Protein AF-A0AAJ1GDK5-F1 (afdb_monomer_lite)

Foldseek 3Di:
DVVVVVVLVVQLVVQLVVVLVVVVVVVVVVDPDLDPPDDPVVVSVLLSLLSSLLSLLLSLQLLLQCLVVVHNVRSVVVSVVVVCCCVDPNVCVVCPLLPLPCSVVDRPVCPPPPSSVNNSVCSNVNSVVSVVCVVVSVVVVD

Radius of gyration: 16.89 Å; chains: 1; bounding box: 40×35×49 Å

Sequence (142 aa):
LKVISQRVGVQILYLLILSCVGYVLFFWQKPGSVNEGISGIQIFLLYFIAMFGTIWLWSICSVILCTLLRNMWAGIGCLFGIVIGLISKAGSSFFGNLGLFSFSFCEPTQLMSESWIYGTLVSFIAGLFLFAVLPMTLKKRG

pLDDT: mean 72.91, std 12.45, range [44.44, 89.44]

Organism: Mediterraneibacter gnavus (NCBI:txid33038)

Secondary structure (DSSP, 8-state):
-HHHHHHHHHHHHHHHHHHHHHHHHHHHT--TTS-SSS-HHHHHHHHHHHHHHHHHHHHHHHHHHHHHTT-HHHHHHHHHHHHHHHHSHHHHHHHTT--SSGGGG--GGGTT-HHHHHHHHHHHHHHHHHHHHHHHHHHTT-

Structure (mmCIF, N/CA/C/O backbone):
data_AF-A0AAJ1GDK5-F1
#
_entry.id   AF-A0AAJ1GDK5-F1
#
loop_
_atom_site.group_PDB
_atom_site.id
_atom_site.type_symbol
_atom_site.label_atom_id
_atom_site.label_alt_id
_atom_site.label_comp_id
_atom_site.label_asym_id
_atom_site.label_entity_id
_atom_site.label_seq_id
_atom_site.pdbx_PDB_ins_code
_atom_site.Cartn_x
_atom_site.Cartn_y
_atom_site.Cartn_z
_atom_site.occupancy
_atom_site.B_iso_or_equiv
_atom_site.auth_seq_id
_atom_site.auth_comp_id
_atom_site.auth_asym_id
_atom_site.auth_atom_id
_atom_site.pdbx_PDB_model_num
ATOM 1 N N . LEU A 1 1 ? -8.303 -6.146 18.811 1.00 61.41 1 LEU A N 1
ATOM 2 C CA . LEU A 1 1 ? -7.071 -5.799 18.055 1.00 61.41 1 LEU A CA 1
ATOM 3 C C . LEU A 1 1 ? -6.414 -7.007 17.395 1.00 61.41 1 LEU A C 1
ATOM 5 O O . LEU A 1 1 ? -6.352 -7.008 16.174 1.00 61.41 1 LEU A O 1
ATOM 9 N N . LYS A 1 2 ? -6.011 -8.051 18.145 1.00 68.56 2 LYS A N 1
ATOM 10 C CA . LYS A 1 2 ? -5.401 -9.277 17.577 1.00 68.56 2 LYS A CA 1
ATOM 11 C C . LYS A 1 2 ? -6.191 -9.875 16.401 1.00 68.56 2 LYS A C 1
ATOM 13 O O . LYS A 1 2 ? -5.626 -10.068 15.337 1.00 68.56 2 LYS A O 1
ATOM 18 N N . VAL A 1 3 ? -7.505 -10.056 16.557 1.00 73.19 3 VAL A N 1
ATOM 19 C CA . VAL A 1 3 ? -8.371 -10.642 15.512 1.00 73.19 3 VAL A CA 1
ATOM 20 C C . VAL A 1 3 ? -8.455 -9.775 14.247 1.00 73.19 3 VAL A C 1
ATOM 22 O O . VAL A 1 3 ? -8.539 -10.298 13.144 1.00 73.19 3 VAL A O 1
ATOM 25 N N . ILE A 1 4 ? -8.416 -8.447 14.382 1.00 73.31 4 ILE A N 1
ATOM 26 C CA . ILE A 1 4 ? -8.507 -7.529 13.234 1.00 73.31 4 ILE A CA 1
ATOM 27 C C . ILE A 1 4 ? -7.168 -7.477 12.496 1.00 73.31 4 ILE A C 1
ATOM 29 O O . ILE A 1 4 ? -7.150 -7.593 11.277 1.00 73.31 4 ILE A O 1
ATOM 33 N N . SER A 1 5 ? -6.055 -7.409 13.232 1.00 73.62 5 SER A N 1
ATOM 34 C CA . SER A 1 5 ? -4.709 -7.511 12.654 1.00 73.62 5 SER A CA 1
ATOM 35 C C . SER A 1 5 ? -4.523 -8.829 11.893 1.00 73.62 5 SER A C 1
ATOM 37 O O . SER A 1 5 ? -4.038 -8.835 10.767 1.00 73.62 5 SER A O 1
ATOM 39 N N . GLN A 1 6 ? -5.015 -9.939 12.451 1.00 80.44 6 GLN A N 1
ATOM 40 C CA . GLN A 1 6 ? -4.968 -11.245 11.795 1.00 80.44 6 GLN A CA 1
ATOM 41 C C . GLN A 1 6 ? -5.761 -11.270 10.479 1.00 80.44 6 GLN A C 1
ATOM 43 O O . GLN A 1 6 ? -5.272 -11.800 9.487 1.00 80.44 6 GLN A O 1
ATOM 48 N N . ARG A 1 7 ? -6.955 -10.663 10.435 1.00 82.81 7 ARG A N 1
ATOM 49 C CA . ARG A 1 7 ? -7.761 -10.566 9.203 1.00 82.81 7 ARG A CA 1
ATOM 50 C C . ARG A 1 7 ? -7.062 -9.740 8.121 1.00 82.81 7 ARG A C 1
ATOM 52 O O . ARG A 1 7 ? -7.022 -10.170 6.974 1.00 82.81 7 ARG A O 1
ATOM 59 N N . VAL A 1 8 ? -6.476 -8.601 8.496 1.00 83.56 8 VAL A N 1
ATOM 60 C CA . VAL A 1 8 ? -5.703 -7.755 7.570 1.00 83.56 8 VAL A CA 1
ATOM 61 C C . VAL A 1 8 ? -4.464 -8.495 7.060 1.00 83.56 8 VAL A C 1
ATOM 63 O O . VAL A 1 8 ? -4.181 -8.457 5.868 1.00 83.56 8 VAL A O 1
ATOM 66 N N . GLY A 1 9 ? -3.770 -9.238 7.927 1.00 83.62 9 GLY A N 1
ATOM 67 C CA . GLY A 1 9 ? -2.620 -10.053 7.534 1.00 83.62 9 GLY A CA 1
ATOM 68 C C . GLY A 1 9 ? -2.973 -11.139 6.514 1.00 83.62 9 GLY A C 1
ATOM 69 O O . GLY A 1 9 ? -2.280 -11.281 5.509 1.00 83.62 9 GLY A O 1
ATOM 70 N N . VAL A 1 10 ? -4.081 -11.862 6.724 1.00 87.62 10 VAL A N 1
ATOM 71 C CA . VAL A 1 10 ? -4.565 -12.876 5.767 1.00 87.62 10 VAL A CA 1
ATOM 72 C C . VAL A 1 10 ? -4.938 -12.239 4.425 1.00 87.62 10 VAL A C 1
ATOM 74 O O . VAL A 1 10 ? -4.598 -12.790 3.381 1.00 87.62 10 VAL A O 1
ATOM 77 N N . GLN A 1 11 ? -5.581 -11.068 4.437 1.00 87.31 11 GLN A N 1
ATOM 78 C CA . GLN A 1 11 ? -5.921 -10.331 3.217 1.00 87.31 11 GLN A CA 1
ATOM 79 C C . GLN A 1 11 ? -4.671 -9.923 2.425 1.00 87.31 11 GLN A C 1
ATOM 81 O O . GLN A 1 11 ? -4.614 -10.154 1.218 1.00 87.31 11 GLN A O 1
ATOM 86 N N . ILE A 1 12 ? -3.666 -9.349 3.093 1.00 87.25 12 ILE A N 1
ATOM 87 C CA . ILE A 1 12 ? -2.411 -8.938 2.449 1.00 87.25 12 ILE A CA 1
ATOM 88 C C . ILE A 1 12 ? -1.692 -10.155 1.861 1.00 87.25 12 ILE A C 1
ATOM 90 O O . ILE A 1 12 ? -1.273 -10.111 0.706 1.00 87.25 12 ILE A O 1
ATOM 94 N N . LEU A 1 13 ? -1.598 -11.254 2.616 1.00 89.12 13 LEU A N 1
ATOM 95 C CA . LEU A 1 13 ? -0.960 -12.485 2.146 1.00 89.12 13 LEU A CA 1
ATOM 96 C C . LEU A 1 13 ? -1.671 -13.060 0.913 1.00 89.12 13 LEU A C 1
ATOM 98 O O . LEU A 1 13 ? -1.016 -13.426 -0.060 1.00 89.12 13 LEU A O 1
ATOM 102 N N . TYR A 1 14 ? -3.004 -13.107 0.937 1.00 89.44 14 TYR A N 1
ATOM 103 C CA . TYR A 1 14 ? -3.806 -13.594 -0.183 1.00 89.44 14 TYR A CA 1
ATOM 104 C C . TYR A 1 14 ? -3.579 -12.764 -1.456 1.00 89.44 14 TYR A C 1
ATOM 106 O O . TYR A 1 14 ? -3.309 -13.323 -2.520 1.00 89.44 14 TYR A O 1
ATOM 114 N N . LEU A 1 15 ? -3.623 -11.433 -1.343 1.00 88.75 15 LEU A N 1
ATOM 115 C CA . LEU A 1 15 ? -3.397 -10.525 -2.473 1.00 88.75 15 LEU A CA 1
ATOM 116 C C . LEU A 1 15 ? -1.961 -10.601 -3.005 1.00 88.75 15 LEU A C 1
ATOM 118 O O . LEU A 1 15 ? -1.753 -10.504 -4.215 1.00 88.75 15 LEU A O 1
ATOM 122 N N . LEU A 1 16 ? -0.979 -10.810 -2.126 1.00 87.88 16 LEU A N 1
ATOM 123 C CA . LEU A 1 16 ? 0.420 -10.968 -2.515 1.00 87.88 16 LEU A CA 1
ATOM 124 C C . LEU A 1 16 ? 0.628 -12.247 -3.336 1.00 87.88 16 LEU A C 1
ATOM 126 O O . LEU A 1 16 ? 1.237 -12.193 -4.401 1.00 87.88 16 LEU A O 1
ATOM 130 N N . ILE A 1 17 ? 0.068 -13.378 -2.890 1.00 89.00 17 ILE A N 1
ATOM 131 C CA . ILE A 1 17 ? 0.134 -14.648 -3.630 1.00 89.00 17 ILE A CA 1
ATOM 132 C C . ILE A 1 17 ? -0.538 -14.502 -4.998 1.00 89.00 17 ILE A C 1
ATOM 134 O O . ILE A 1 17 ? 0.052 -14.875 -6.011 1.00 89.00 17 ILE A O 1
ATOM 138 N N . LEU A 1 18 ? -1.740 -13.921 -5.039 1.00 88.50 18 LEU A N 1
ATOM 139 C CA . LEU A 1 18 ? -2.471 -13.702 -6.288 1.00 88.50 18 LEU A CA 1
ATOM 140 C C . LEU A 1 18 ? -1.676 -12.823 -7.267 1.00 88.50 18 LEU A C 1
ATOM 142 O O . LEU A 1 18 ? -1.645 -13.098 -8.465 1.00 88.50 18 LEU A O 1
ATOM 146 N N . SER A 1 19 ? -0.977 -11.813 -6.749 1.00 84.69 19 SER A N 1
ATOM 147 C CA . SER A 1 19 ? -0.111 -10.934 -7.540 1.00 84.69 19 SER A CA 1
ATOM 148 C C . SER A 1 19 ? 1.113 -11.662 -8.098 1.00 84.69 19 SER A C 1
ATOM 150 O O . SER A 1 19 ? 1.445 -11.486 -9.269 1.00 84.69 19 SER A O 1
ATOM 152 N N . CYS A 1 20 ? 1.752 -12.529 -7.304 1.00 84.38 20 CYS A N 1
ATOM 153 C CA . CYS A 1 20 ? 2.844 -13.380 -7.785 1.00 84.38 20 CYS A CA 1
ATOM 154 C C . CYS A 1 20 ? 2.378 -14.312 -8.910 1.00 84.38 20 CYS A C 1
ATOM 156 O O . CYS A 1 20 ? 3.063 -14.442 -9.922 1.00 84.38 20 CYS A O 1
ATOM 158 N N . VAL A 1 21 ? 1.200 -14.926 -8.762 1.00 86.81 21 VAL A N 1
ATOM 159 C CA . VAL A 1 21 ? 0.606 -15.770 -9.811 1.00 86.81 21 VAL A CA 1
ATOM 160 C C . VAL A 1 21 ? 0.336 -14.950 -11.075 1.00 86.81 21 VAL A C 1
ATOM 162 O O . VAL A 1 21 ? 0.689 -15.391 -12.166 1.00 86.81 21 VAL A O 1
ATOM 165 N N . GLY A 1 22 ? -0.214 -13.739 -10.939 1.00 82.69 22 GLY A N 1
ATOM 166 C CA . GLY A 1 22 ? -0.430 -12.823 -12.062 1.00 82.69 22 GLY A CA 1
ATOM 167 C C . GLY A 1 22 ? 0.858 -12.486 -12.818 1.00 82.69 22 GLY A C 1
ATOM 168 O O . GLY A 1 22 ? 0.878 -12.525 -14.047 1.00 82.69 22 GLY A O 1
ATOM 169 N N . TYR A 1 23 ? 1.954 -12.243 -12.096 1.00 78.75 23 TYR A N 1
ATOM 170 C CA . TYR A 1 23 ? 3.264 -12.011 -12.706 1.00 78.75 23 TYR A CA 1
ATOM 171 C C . TYR A 1 23 ? 3.755 -13.231 -13.501 1.00 78.75 23 TYR A C 1
ATOM 173 O O . TYR A 1 23 ? 4.191 -13.092 -14.641 1.00 78.75 23 TYR A O 1
ATOM 181 N N . VAL A 1 24 ? 3.638 -14.443 -12.949 1.00 80.62 24 VAL A N 1
ATOM 182 C CA . VAL A 1 24 ? 4.032 -15.677 -13.657 1.00 80.62 24 VAL A CA 1
ATOM 183 C C . VAL A 1 24 ? 3.191 -15.887 -14.923 1.00 80.62 24 VAL A C 1
ATOM 185 O O . VAL A 1 24 ? 3.733 -16.234 -15.974 1.00 80.62 24 VAL A O 1
ATOM 188 N N . LEU A 1 25 ? 1.882 -15.624 -14.852 1.00 82.56 25 LEU A N 1
ATOM 189 C CA . LEU A 1 25 ? 0.980 -15.712 -16.004 1.00 82.56 25 LEU A CA 1
ATOM 190 C C . LEU A 1 25 ? 1.333 -14.704 -17.106 1.00 82.56 25 LEU A C 1
ATOM 192 O O . LEU 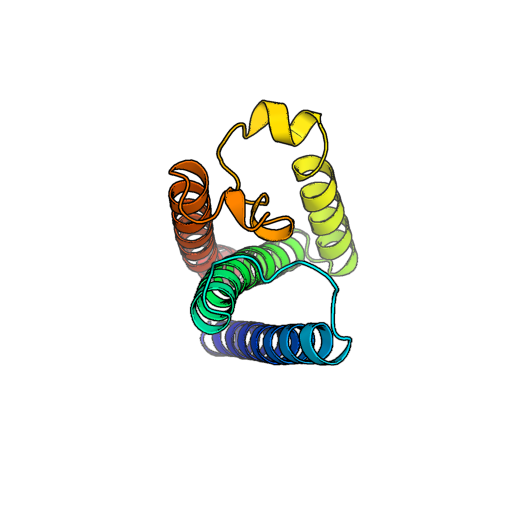A 1 25 ? 1.213 -15.034 -18.284 1.00 82.56 25 LEU A O 1
ATOM 196 N N . PHE A 1 26 ? 1.816 -13.510 -16.754 1.00 74.44 26 PHE A N 1
ATOM 197 C CA . PHE A 1 26 ? 2.275 -12.524 -17.734 1.00 74.44 26 PHE A CA 1
ATOM 198 C C . PHE A 1 26 ? 3.460 -13.048 -18.559 1.00 7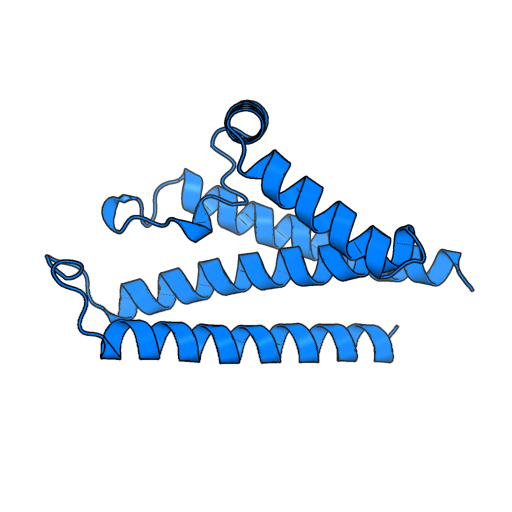4.44 26 PHE A C 1
ATOM 200 O O . PHE A 1 26 ? 3.438 -12.975 -19.783 1.00 74.44 26 PHE A O 1
ATOM 207 N N . PHE A 1 27 ? 4.458 -13.674 -17.927 1.00 69.19 27 PHE A N 1
ATOM 208 C CA . PHE A 1 27 ? 5.579 -14.285 -18.658 1.00 69.19 27 PHE A CA 1
ATOM 209 C C . PHE A 1 27 ? 5.168 -15.530 -19.451 1.00 69.19 27 PHE A C 1
ATOM 211 O O . PHE A 1 27 ? 5.743 -15.800 -20.509 1.00 69.19 27 PHE A O 1
ATOM 218 N N . TRP A 1 28 ? 4.135 -16.250 -19.002 1.00 75.44 28 TRP A N 1
ATOM 219 C CA . TRP A 1 28 ? 3.543 -17.352 -19.764 1.00 75.44 28 TRP A CA 1
ATOM 220 C C . TRP A 1 28 ? 2.974 -16.890 -21.116 1.00 75.44 28 TRP A C 1
ATOM 222 O O . TRP A 1 28 ? 3.042 -17.629 -22.098 1.00 75.44 28 TRP A O 1
ATOM 232 N N . GLN A 1 29 ? 2.470 -15.653 -21.205 1.00 76.50 29 GLN A N 1
ATOM 233 C CA . GLN A 1 29 ? 1.953 -15.064 -22.448 1.00 76.50 29 GLN A CA 1
ATOM 234 C C . GLN A 1 29 ? 3.051 -14.677 -23.461 1.00 76.50 29 GLN A C 1
ATOM 236 O O . GLN A 1 29 ? 2.716 -14.290 -24.577 1.00 76.50 29 GLN A O 1
ATOM 241 N N . LYS A 1 30 ? 4.343 -14.809 -23.111 1.00 65.88 30 LYS A N 1
ATOM 242 C CA . LYS A 1 30 ? 5.505 -14.418 -23.939 1.00 65.88 30 LYS A CA 1
ATOM 243 C C . LYS A 1 30 ? 5.404 -12.979 -24.490 1.00 65.88 30 LYS A C 1
ATOM 245 O O . LYS A 1 30 ? 5.343 -12.791 -25.706 1.00 65.88 30 LYS A O 1
ATOM 250 N N . PRO A 1 31 ? 5.411 -11.953 -23.623 1.00 62.62 31 PRO A N 1
ATOM 251 C CA . PRO A 1 31 ? 5.406 -10.559 -24.053 1.00 62.62 31 PRO A CA 1
ATOM 252 C C . PRO A 1 31 ? 6.677 -10.248 -24.859 1.00 62.62 31 PRO A C 1
ATOM 254 O O . PRO A 1 31 ? 7.797 -10.471 -24.394 1.00 62.62 31 PRO A O 1
ATOM 257 N N . GLY A 1 32 ? 6.505 -9.758 -26.088 1.00 55.03 32 GLY A N 1
ATOM 258 C CA . GLY A 1 32 ? 7.615 -9.321 -26.933 1.00 55.03 32 GLY A CA 1
ATOM 259 C C . GLY A 1 32 ? 8.338 -8.111 -26.329 1.00 55.03 32 GLY A C 1
ATOM 260 O O . GLY A 1 32 ? 7.692 -7.208 -25.811 1.00 55.03 32 GLY A O 1
ATOM 261 N N . SER A 1 33 ? 9.674 -8.124 -26.408 1.00 55.50 33 SER A N 1
ATOM 262 C CA . SER A 1 33 ? 10.607 -6.996 -26.201 1.00 55.50 33 SER A CA 1
ATOM 263 C C . SER A 1 33 ? 10.823 -6.392 -24.798 1.00 55.50 33 SER A C 1
ATOM 265 O O . SER A 1 33 ? 11.399 -5.314 -24.710 1.00 55.50 33 SER A O 1
ATOM 267 N N . VAL A 1 34 ? 10.481 -7.052 -23.683 1.00 54.69 34 VAL A N 1
ATOM 268 C CA . VAL A 1 34 ? 10.857 -6.549 -22.327 1.00 54.69 34 VAL A CA 1
ATOM 269 C C . VAL A 1 34 ? 12.317 -6.882 -21.939 1.00 54.69 34 VAL A C 1
ATOM 271 O O . VAL A 1 34 ? 12.802 -6.460 -20.895 1.00 54.69 34 VAL A O 1
ATOM 274 N N . ASN A 1 35 ? 13.050 -7.633 -22.771 1.00 52.75 35 ASN A N 1
ATOM 275 C CA . ASN A 1 35 ? 14.213 -8.409 -22.321 1.00 52.75 35 ASN A CA 1
ATOM 276 C C . ASN A 1 35 ? 15.583 -7.985 -22.890 1.00 52.75 35 ASN A C 1
ATOM 278 O O . ASN A 1 35 ? 16.537 -8.759 -22.814 1.00 52.75 35 ASN A O 1
ATOM 282 N N . GLU A 1 36 ? 15.718 -6.786 -23.456 1.00 54.84 36 GLU A N 1
ATOM 283 C CA . GLU A 1 36 ? 17.013 -6.297 -23.953 1.00 54.84 36 GLU A CA 1
ATOM 284 C C . GLU A 1 36 ? 17.861 -5.713 -22.805 1.00 54.84 36 GLU A C 1
ATOM 286 O O . GLU A 1 36 ? 17.988 -4.504 -22.650 1.00 54.84 36 GLU A O 1
ATOM 291 N N . GLY A 1 37 ? 18.435 -6.584 -21.962 1.00 57.97 37 GLY A N 1
ATOM 292 C CA . GLY A 1 37 ? 19.619 -6.244 -21.152 1.00 57.97 37 GLY A CA 1
ATOM 293 C C . GLY A 1 37 ? 19.548 -6.422 -19.628 1.00 57.97 37 GLY A C 1
ATOM 294 O O . GLY A 1 37 ? 20.594 -6.359 -18.988 1.00 57.97 37 GLY A O 1
ATOM 295 N N . ILE A 1 38 ? 18.381 -6.686 -19.024 1.00 63.47 38 ILE A N 1
ATOM 296 C CA . ILE A 1 38 ? 18.236 -6.864 -17.560 1.00 63.47 38 ILE A CA 1
ATOM 297 C C . ILE A 1 38 ? 17.831 -8.306 -17.232 1.00 63.47 38 ILE A C 1
ATOM 299 O O . ILE A 1 38 ? 16.996 -8.900 -17.911 1.00 63.47 38 ILE A O 1
ATOM 303 N N . SER A 1 39 ? 18.410 -8.888 -16.174 1.00 68.44 39 SER A N 1
ATOM 304 C CA . SER A 1 39 ? 18.058 -10.249 -15.753 1.00 68.44 39 SER A CA 1
ATOM 305 C C . SER A 1 39 ? 16.603 -10.322 -15.259 1.00 68.44 39 SER A C 1
ATOM 307 O O . SER A 1 39 ? 16.182 -9.544 -14.402 1.00 68.44 39 SER A O 1
ATOM 309 N N . GLY A 1 40 ? 15.822 -11.288 -15.759 1.00 70.25 40 GLY A N 1
ATOM 310 C CA . GLY A 1 40 ? 14.399 -11.424 -15.404 1.00 70.25 40 GLY A CA 1
ATOM 311 C C . GLY A 1 40 ? 14.138 -11.583 -13.897 1.00 70.25 40 GLY A C 1
ATOM 312 O O . GLY A 1 40 ? 13.110 -11.142 -13.391 1.00 70.25 40 GLY A O 1
ATOM 313 N N . ILE A 1 41 ? 15.104 -12.134 -13.154 1.00 71.31 41 ILE A N 1
ATOM 314 C CA . ILE A 1 41 ? 15.038 -12.283 -11.691 1.00 71.31 41 ILE A CA 1
ATOM 315 C C . ILE A 1 41 ? 15.102 -10.921 -10.984 1.00 71.31 41 ILE A C 1
ATOM 317 O O . ILE A 1 41 ? 14.376 -10.701 -10.016 1.00 71.31 41 ILE A O 1
ATOM 321 N N . GLN A 1 42 ? 15.927 -9.986 -11.465 1.00 70.56 42 GLN A N 1
ATOM 322 C CA . GLN A 1 42 ? 16.003 -8.637 -10.892 1.00 70.56 42 GLN A CA 1
ATOM 323 C C . GLN A 1 42 ? 14.699 -7.865 -11.106 1.00 70.56 42 GLN A C 1
ATOM 325 O O . GLN A 1 42 ? 14.215 -7.219 -10.177 1.00 70.56 42 GLN A O 1
ATOM 330 N N . ILE A 1 43 ? 14.096 -7.984 -12.292 1.00 73.56 43 ILE A N 1
ATOM 331 C CA . ILE A 1 43 ? 12.804 -7.355 -12.604 1.00 73.56 43 ILE A CA 1
ATOM 332 C C . ILE A 1 43 ? 11.708 -7.927 -11.698 1.00 73.56 43 ILE A C 1
ATOM 334 O O . ILE A 1 43 ? 10.898 -7.173 -11.159 1.00 73.56 43 ILE A O 1
ATOM 338 N N . PHE A 1 44 ? 11.712 -9.245 -11.474 1.00 75.88 44 PHE A N 1
ATOM 339 C CA . PHE A 1 44 ? 10.767 -9.892 -10.566 1.00 75.88 44 PHE A CA 1
ATOM 340 C C . PHE A 1 44 ? 10.894 -9.379 -9.131 1.00 75.88 44 PHE A C 1
ATOM 342 O O . PHE A 1 44 ? 9.890 -9.014 -8.522 1.00 75.88 44 PHE A O 1
ATOM 349 N N . LEU A 1 45 ? 12.115 -9.309 -8.593 1.00 77.06 45 LEU A N 1
ATOM 350 C CA . LEU A 1 45 ? 12.342 -8.816 -7.234 1.00 77.06 45 LEU A CA 1
ATOM 351 C C . LEU A 1 45 ? 11.928 -7.348 -7.079 1.00 77.06 45 LEU A C 1
ATOM 353 O O . LEU A 1 45 ? 11.299 -6.999 -6.078 1.00 77.06 45 LEU A O 1
ATOM 357 N N . LEU A 1 46 ? 12.222 -6.496 -8.067 1.00 74.75 46 LEU A N 1
ATOM 358 C CA . LEU A 1 46 ? 11.819 -5.090 -8.002 1.00 74.75 46 LEU A CA 1
ATOM 359 C C . LEU A 1 46 ? 10.297 -4.933 -8.058 1.00 74.75 46 LEU A C 1
ATOM 361 O O . LEU A 1 46 ? 9.718 -4.179 -7.272 1.00 74.75 46 LEU A O 1
ATOM 365 N N . TYR A 1 47 ? 9.647 -5.693 -8.941 1.00 75.69 47 TYR A N 1
ATOM 366 C CA . TYR A 1 47 ? 8.193 -5.731 -9.031 1.00 75.69 47 TYR A CA 1
ATOM 367 C C . TYR A 1 47 ? 7.565 -6.239 -7.729 1.00 75.69 47 TYR A C 1
ATOM 369 O O . TYR A 1 47 ? 6.594 -5.662 -7.248 1.00 75.69 47 TYR A O 1
ATOM 377 N N . PHE A 1 48 ? 8.147 -7.263 -7.104 1.00 80.44 48 PHE A N 1
ATOM 378 C CA . PHE A 1 48 ? 7.663 -7.810 -5.839 1.00 80.44 48 PHE A CA 1
ATOM 379 C C . PHE A 1 48 ? 7.685 -6.773 -4.705 1.00 80.44 48 PHE A C 1
ATOM 381 O O . PHE A 1 48 ? 6.704 -6.650 -3.971 1.00 80.44 48 PHE A O 1
ATOM 388 N N . ILE A 1 49 ? 8.759 -5.985 -4.589 1.00 79.62 49 ILE A N 1
ATOM 389 C CA . ILE A 1 49 ? 8.873 -4.914 -3.583 1.00 79.62 49 ILE A CA 1
ATOM 390 C C . ILE A 1 49 ? 7.821 -3.824 -3.823 1.00 79.62 49 ILE A C 1
ATOM 392 O O . ILE A 1 49 ? 7.112 -3.425 -2.894 1.00 79.62 49 ILE A O 1
ATOM 396 N N . ALA A 1 50 ? 7.689 -3.375 -5.072 1.00 75.56 50 ALA A N 1
ATOM 397 C CA . ALA A 1 50 ? 6.713 -2.361 -5.462 1.00 75.56 50 ALA A CA 1
ATOM 398 C C . ALA A 1 50 ? 5.266 -2.827 -5.210 1.00 75.56 50 ALA A C 1
ATOM 400 O O . ALA A 1 50 ? 4.443 -2.092 -4.651 1.00 75.56 50 ALA A O 1
ATOM 401 N N . MET A 1 51 ? 4.965 -4.078 -5.563 1.00 78.69 51 MET A N 1
ATOM 402 C CA . MET A 1 51 ? 3.666 -4.701 -5.319 1.00 78.69 51 MET A CA 1
ATOM 403 C C . MET A 1 51 ? 3.373 -4.835 -3.834 1.00 78.69 51 MET A C 1
ATOM 405 O O . MET A 1 51 ? 2.271 -4.498 -3.401 1.00 78.69 51 MET A O 1
ATOM 409 N N . PHE A 1 52 ? 4.350 -5.269 -3.038 1.00 82.94 52 PHE A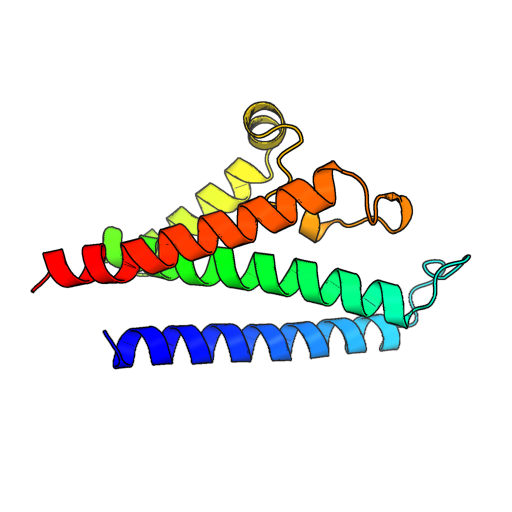 N 1
ATOM 410 C CA . PHE A 1 52 ? 4.178 -5.378 -1.596 1.00 82.94 52 PHE A CA 1
ATOM 411 C C . PHE A 1 52 ? 3.817 -4.023 -0.975 1.00 82.94 52 PHE A C 1
ATOM 413 O O . PHE A 1 52 ? 2.826 -3.945 -0.250 1.00 82.94 52 PHE A O 1
ATOM 420 N N . GLY A 1 53 ? 4.557 -2.953 -1.292 1.00 79.44 53 GLY A N 1
ATOM 421 C CA . GLY A 1 53 ? 4.276 -1.608 -0.769 1.00 79.44 53 GLY A CA 1
ATOM 422 C C . GLY A 1 53 ? 2.886 -1.099 -1.164 1.00 79.44 53 GLY A C 1
ATOM 423 O O . GLY A 1 53 ? 2.144 -0.572 -0.331 1.00 79.44 53 GLY A O 1
ATOM 424 N N . THR A 1 54 ? 2.490 -1.350 -2.413 1.00 78.69 54 THR A N 1
ATOM 425 C CA . THR A 1 54 ? 1.175 -0.972 -2.946 1.00 78.69 54 THR A CA 1
ATOM 426 C C . THR A 1 54 ? 0.043 -1.720 -2.236 1.00 78.69 54 THR A C 1
ATOM 428 O O . THR A 1 54 ? -0.888 -1.096 -1.720 1.00 78.69 54 THR A O 1
ATOM 431 N N . ILE A 1 55 ? 0.126 -3.053 -2.147 1.00 84.81 55 ILE A N 1
ATOM 432 C CA . ILE A 1 55 ? -0.879 -3.885 -1.464 1.00 84.81 55 ILE A CA 1
ATOM 433 C C . ILE A 1 55 ? -0.969 -3.499 0.012 1.00 84.81 55 ILE A C 1
ATOM 435 O O . ILE A 1 55 ? -2.070 -3.347 0.541 1.00 84.81 55 ILE A O 1
ATOM 439 N N . TRP A 1 56 ? 0.175 -3.308 0.668 1.00 83.81 56 TRP A N 1
ATOM 440 C CA . TRP A 1 56 ? 0.256 -2.922 2.072 1.00 83.81 56 TRP A CA 1
ATOM 441 C C . TRP A 1 56 ? -0.489 -1.611 2.343 1.00 83.81 56 TRP A C 1
ATOM 443 O O . TRP A 1 56 ? -1.406 -1.573 3.170 1.00 83.81 56 TRP A O 1
ATOM 453 N N . LEU A 1 57 ? -0.148 -0.551 1.606 1.00 84.25 57 LEU A N 1
ATOM 454 C CA . LEU A 1 57 ? -0.745 0.773 1.768 1.00 84.25 57 LEU A CA 1
ATOM 455 C C . LEU A 1 57 ? -2.260 0.743 1.528 1.00 84.25 57 LEU A C 1
ATOM 457 O O . LEU A 1 57 ? -3.040 1.199 2.370 1.00 84.25 57 LEU A O 1
ATOM 461 N N . TRP A 1 58 ? -2.686 0.189 0.393 1.00 83.81 58 TRP A N 1
ATOM 462 C CA . TRP A 1 58 ? -4.091 0.217 -0.008 1.00 83.81 58 TRP A CA 1
ATOM 463 C C . TRP A 1 58 ? -4.971 -0.704 0.825 1.00 83.81 58 TRP A C 1
ATOM 465 O O . TRP A 1 58 ? -6.101 -0.336 1.151 1.00 83.81 58 TRP A O 1
ATOM 475 N N . SER A 1 59 ? -4.458 -1.867 1.229 1.00 85.06 59 SER A N 1
ATOM 476 C CA . SER A 1 59 ? -5.190 -2.777 2.108 1.00 85.06 59 SER A CA 1
ATOM 477 C C . SER A 1 59 ? -5.507 -2.091 3.437 1.00 85.06 59 SER A C 1
ATOM 479 O O . SER A 1 59 ? -6.661 -2.090 3.867 1.00 85.06 59 SER A O 1
ATOM 481 N N . ILE A 1 60 ? -4.526 -1.435 4.062 1.00 84.69 60 ILE A N 1
ATOM 482 C CA . ILE A 1 60 ? -4.729 -0.740 5.341 1.00 84.69 60 ILE A CA 1
ATOM 483 C C . ILE A 1 60 ? -5.630 0.492 5.157 1.00 84.69 60 ILE A C 1
ATOM 485 O O . ILE A 1 60 ? -6.546 0.703 5.956 1.00 84.69 60 ILE A O 1
ATOM 489 N N . CYS A 1 61 ? -5.430 1.265 4.086 1.00 85.38 61 CYS A N 1
ATOM 490 C CA . CYS A 1 61 ? -6.262 2.426 3.763 1.00 85.38 61 CYS A CA 1
ATOM 491 C C . CYS A 1 61 ? -7.740 2.040 3.579 1.00 85.38 61 CYS A C 1
ATOM 493 O O . CYS A 1 61 ? -8.620 2.657 4.183 1.00 85.38 61 CYS A O 1
ATOM 495 N N . SER A 1 62 ? -8.019 0.960 2.838 1.00 86.88 62 SER A N 1
ATOM 496 C CA . SER A 1 62 ? -9.383 0.458 2.625 1.00 86.88 62 SER A CA 1
ATOM 497 C C . SER A 1 62 ? -10.079 0.097 3.940 1.00 86.88 62 SER A C 1
ATOM 499 O O . SER A 1 62 ? -11.228 0.478 4.167 1.00 86.88 62 SER A O 1
ATOM 501 N N . VAL A 1 63 ? -9.367 -0.558 4.861 1.00 85.81 63 VAL A N 1
ATOM 502 C CA . VAL A 1 63 ? -9.898 -0.929 6.178 1.00 85.81 63 VAL A CA 1
ATOM 503 C C . VAL A 1 63 ? -10.164 0.317 7.017 1.00 85.81 63 VAL A C 1
ATOM 505 O O . VAL A 1 63 ? -11.213 0.421 7.651 1.00 85.81 63 VAL A O 1
ATOM 508 N N . ILE A 1 64 ? -9.273 1.306 7.002 1.00 84.38 64 ILE A N 1
ATOM 509 C CA . ILE A 1 64 ? -9.485 2.560 7.734 1.00 84.38 64 ILE A CA 1
ATOM 510 C C . ILE A 1 64 ? -10.697 3.313 7.183 1.00 84.38 64 ILE A C 1
ATOM 512 O O . ILE A 1 64 ? -11.564 3.678 7.969 1.00 84.38 64 ILE A O 1
ATOM 516 N N . LEU A 1 65 ? -10.829 3.475 5.866 1.00 85.06 65 LEU A N 1
ATOM 517 C CA . LEU A 1 65 ? -11.963 4.184 5.259 1.00 85.06 65 LEU A CA 1
ATOM 518 C C . LEU A 1 65 ? -13.296 3.475 5.493 1.00 85.06 65 LEU A C 1
ATOM 520 O O . LEU A 1 65 ? -14.249 4.105 5.955 1.00 85.06 65 LEU A O 1
ATOM 524 N N . CYS A 1 66 ? -13.362 2.162 5.256 1.00 84.62 66 CYS A N 1
ATOM 525 C CA . CYS A 1 66 ? -14.558 1.365 5.542 1.00 84.62 66 CYS A CA 1
ATOM 526 C C . CYS A 1 66 ? -14.957 1.467 7.015 1.00 84.62 66 CYS A C 1
ATOM 528 O O . CYS A 1 66 ? -16.141 1.517 7.354 1.00 84.62 66 CYS A O 1
ATOM 530 N N . THR A 1 67 ? -13.966 1.511 7.904 1.00 82.56 67 THR A N 1
ATOM 531 C CA . THR A 1 67 ? -14.234 1.592 9.330 1.00 82.56 67 THR A CA 1
ATOM 532 C C . THR A 1 67 ? -14.559 3.025 9.791 1.00 82.56 67 THR A C 1
ATOM 534 O O . THR A 1 67 ? -15.389 3.159 10.686 1.00 82.56 67 THR A O 1
ATOM 537 N N . LEU A 1 68 ? -14.007 4.080 9.184 1.00 82.62 68 LEU A N 1
ATOM 538 C CA . LEU A 1 68 ? -14.339 5.487 9.466 1.00 82.62 68 LEU A CA 1
ATOM 539 C C . LEU A 1 68 ? -15.740 5.857 8.974 1.00 82.62 68 LEU A C 1
ATOM 541 O O . LEU A 1 68 ? -16.519 6.439 9.722 1.00 82.62 68 LEU A O 1
ATOM 545 N N . LEU A 1 69 ? -16.077 5.477 7.740 1.00 82.81 69 LEU A N 1
ATOM 546 C CA . LEU A 1 69 ? -17.371 5.784 7.122 1.00 82.81 69 LEU A CA 1
ATOM 547 C C . LEU A 1 69 ? -18.506 4.891 7.639 1.00 82.81 69 LEU A C 1
ATOM 549 O O . LEU A 1 69 ? -19.666 5.113 7.298 1.00 82.81 69 LEU A O 1
ATOM 553 N N . ARG A 1 70 ? -18.180 3.868 8.448 1.00 82.31 70 ARG A N 1
ATOM 554 C CA . ARG A 1 70 ? -19.121 2.881 9.013 1.00 82.31 70 ARG A CA 1
ATOM 555 C C . ARG A 1 70 ? -20.002 2.202 7.950 1.00 82.31 70 ARG A C 1
ATOM 557 O O . ARG A 1 70 ? -21.047 1.641 8.261 1.00 82.31 70 ARG A O 1
ATOM 564 N N . ASN A 1 71 ? -19.572 2.241 6.695 1.00 83.19 71 ASN A N 1
ATOM 565 C CA . ASN A 1 71 ? -20.290 1.704 5.555 1.00 83.19 71 ASN A CA 1
ATOM 566 C C . ASN A 1 71 ? -19.268 1.161 4.555 1.00 83.19 71 ASN A C 1
ATOM 568 O O . ASN A 1 71 ? -18.395 1.892 4.084 1.00 83.19 71 ASN A O 1
ATOM 572 N N . MET A 1 72 ? -19.387 -0.129 4.240 1.00 84.06 72 MET A N 1
ATOM 573 C CA . MET A 1 72 ? -18.486 -0.817 3.316 1.00 84.06 72 MET A CA 1
ATOM 574 C C . MET A 1 72 ? -18.569 -0.219 1.907 1.00 84.06 72 MET A C 1
ATOM 576 O O . MET A 1 72 ? -17.540 0.009 1.282 1.00 84.06 72 MET A O 1
ATOM 580 N N . TRP A 1 73 ? -19.773 0.124 1.438 1.00 86.06 73 TRP A N 1
ATOM 581 C CA . TRP A 1 73 ? -19.988 0.700 0.107 1.00 86.06 73 TRP A CA 1
ATOM 582 C C . TRP A 1 73 ? -19.417 2.114 -0.009 1.00 86.06 73 TRP A C 1
ATOM 584 O O . TRP A 1 73 ? -18.749 2.433 -0.990 1.00 86.06 73 TRP A O 1
ATOM 594 N N . ALA A 1 74 ? -19.616 2.942 1.022 1.00 85.12 74 ALA A N 1
ATOM 595 C CA . ALA A 1 74 ? -19.032 4.281 1.071 1.00 85.12 74 ALA A CA 1
ATOM 596 C C . ALA A 1 74 ? -17.499 4.225 1.180 1.00 85.12 74 ALA A C 1
ATOM 598 O O . ALA A 1 74 ? -16.814 5.017 0.540 1.00 85.12 74 ALA A O 1
ATOM 599 N N . GLY A 1 75 ? -16.958 3.263 1.939 1.00 84.56 75 GLY A N 1
ATOM 600 C CA . GLY A 1 75 ? -15.521 2.994 2.032 1.00 84.56 75 GLY A CA 1
ATOM 601 C C . GLY A 1 75 ? -14.896 2.642 0.688 1.00 84.56 75 GLY A C 1
ATOM 602 O O . GLY A 1 75 ? -13.903 3.255 0.299 1.00 84.56 75 GLY A O 1
ATOM 603 N N . ILE A 1 76 ? -15.516 1.717 -0.045 1.00 86.25 76 ILE A N 1
ATOM 604 C CA . ILE A 1 76 ? -15.077 1.326 -1.388 1.00 86.25 76 ILE A CA 1
ATOM 605 C C . ILE A 1 76 ? -15.156 2.522 -2.347 1.00 86.25 76 ILE A C 1
ATOM 607 O O . ILE A 1 76 ? -14.167 2.837 -3.003 1.00 86.25 76 ILE A O 1
ATOM 611 N N . GLY A 1 77 ? -16.289 3.232 -2.392 1.00 86.25 77 GLY A N 1
ATOM 612 C CA . GLY A 1 77 ? -16.461 4.396 -3.269 1.00 86.25 77 GLY A CA 1
ATOM 613 C C . GLY A 1 77 ? -15.471 5.528 -2.974 1.00 86.25 77 GLY A C 1
ATOM 614 O O . GLY A 1 77 ? -14.903 6.114 -3.894 1.00 86.25 77 GLY A O 1
ATOM 615 N N . CYS A 1 78 ? -15.199 5.792 -1.694 1.00 86.62 78 CYS A N 1
ATOM 616 C CA . CYS A 1 78 ? -14.204 6.773 -1.269 1.00 86.62 78 CYS A CA 1
ATOM 617 C C . CYS A 1 78 ? -12.790 6.358 -1.691 1.00 86.62 78 CYS A C 1
ATOM 619 O O . CYS A 1 78 ? -12.061 7.172 -2.253 1.00 86.62 78 CYS A O 1
ATOM 621 N N . LEU A 1 79 ? -12.428 5.086 -1.495 1.00 85.44 79 LEU A N 1
ATOM 622 C CA . LEU A 1 79 ? -11.139 4.554 -1.930 1.00 85.44 79 LEU A CA 1
ATOM 623 C C . LEU A 1 79 ? -10.965 4.696 -3.449 1.00 85.44 79 LEU A C 1
ATOM 625 O O . LEU A 1 79 ? -9.929 5.179 -3.893 1.00 85.44 79 LEU A O 1
ATOM 629 N N . PHE A 1 80 ? -11.986 4.354 -4.239 1.00 84.06 80 PHE A N 1
ATOM 630 C CA . PHE A 1 80 ? -11.963 4.543 -5.692 1.00 84.06 80 PHE A CA 1
ATOM 631 C C . PHE A 1 80 ? -11.799 6.014 -6.086 1.00 84.06 80 PHE A C 1
ATOM 633 O O . PHE A 1 80 ? -10.976 6.320 -6.946 1.00 84.06 80 PHE A O 1
ATOM 640 N N . GLY A 1 81 ? -12.530 6.929 -5.444 1.00 83.75 81 GLY A N 1
ATOM 641 C CA . GLY A 1 81 ? -12.387 8.366 -5.690 1.00 83.75 81 GLY A CA 1
ATOM 642 C C . GLY A 1 81 ? -10.979 8.880 -5.376 1.00 83.75 81 GLY A C 1
ATOM 643 O O . GLY A 1 81 ? -10.420 9.653 -6.151 1.00 83.75 81 GLY A O 1
ATOM 644 N N . ILE A 1 82 ? -10.380 8.396 -4.284 1.00 82.94 82 ILE A N 1
ATOM 645 C CA . ILE A 1 82 ? -9.001 8.710 -3.894 1.00 82.94 82 ILE A CA 1
ATOM 646 C C . ILE A 1 82 ? -8.012 8.175 -4.938 1.00 82.94 82 ILE A C 1
ATOM 648 O O . ILE A 1 82 ? -7.176 8.935 -5.416 1.00 82.94 82 ILE A O 1
ATOM 652 N N . VAL A 1 83 ? -8.133 6.907 -5.342 1.00 79.50 83 VAL A N 1
ATOM 653 C CA . VAL A 1 83 ? -7.282 6.290 -6.377 1.00 79.50 83 VAL A CA 1
ATOM 654 C C . VAL A 1 83 ? -7.352 7.084 -7.684 1.00 79.50 83 VAL A C 1
ATOM 656 O O . VAL A 1 83 ? -6.321 7.475 -8.225 1.00 79.50 83 VAL A O 1
ATOM 659 N N . ILE A 1 84 ? -8.559 7.371 -8.178 1.00 79.56 84 ILE A N 1
ATOM 660 C CA . ILE A 1 84 ? -8.764 8.094 -9.442 1.00 79.56 84 ILE A CA 1
ATOM 661 C C . ILE A 1 84 ? -8.241 9.531 -9.340 1.00 79.56 84 ILE A C 1
ATOM 663 O O . ILE A 1 84 ? -7.571 10.010 -10.256 1.00 79.56 84 ILE A O 1
ATOM 667 N N . GLY A 1 85 ? -8.505 10.217 -8.226 1.00 77.06 85 GLY A N 1
ATOM 668 C CA . GLY A 1 85 ? -8.003 11.569 -7.984 1.00 77.06 85 GLY A CA 1
ATOM 669 C C . GLY A 1 85 ? -6.476 11.636 -7.951 1.00 77.06 85 GLY A C 1
ATOM 670 O O . GLY A 1 85 ? -5.895 12.591 -8.466 1.00 77.06 85 GLY A O 1
ATOM 671 N N . LEU A 1 86 ? -5.828 10.601 -7.413 1.00 72.38 86 LEU A N 1
ATOM 672 C CA . LEU A 1 86 ? -4.370 10.505 -7.336 1.00 72.38 86 LEU A CA 1
ATOM 673 C C . LEU A 1 86 ? -3.727 10.135 -8.681 1.00 72.38 86 LEU A C 1
ATOM 675 O O . LEU A 1 86 ? -2.638 10.623 -8.971 1.00 72.38 86 LEU A O 1
ATOM 679 N N . ILE A 1 87 ? -4.402 9.339 -9.517 1.00 72.31 87 ILE A N 1
ATOM 680 C CA . ILE A 1 87 ? -3.943 8.993 -10.879 1.00 72.31 87 ILE A CA 1
ATOM 681 C C . ILE A 1 87 ? -4.233 10.126 -11.887 1.00 72.31 87 ILE A C 1
ATOM 683 O O . ILE A 1 87 ? -3.628 10.194 -12.956 1.00 72.31 87 ILE A O 1
ATOM 687 N N . SER A 1 88 ? -5.143 11.046 -11.563 1.00 73.44 88 SER A N 1
ATOM 688 C CA . SER A 1 88 ? -5.477 12.191 -12.413 1.00 73.44 88 SER A CA 1
ATOM 689 C C . SER A 1 88 ? -4.294 13.151 -12.613 1.00 73.44 88 SER A C 1
ATOM 691 O O . SER A 1 88 ? -3.428 13.287 -11.749 1.00 73.44 88 SER A O 1
ATOM 693 N N . LYS A 1 89 ? -4.317 13.920 -13.716 1.00 66.19 89 LYS A N 1
ATOM 694 C CA . LYS A 1 89 ? -3.342 14.995 -14.002 1.00 66.19 89 LYS A CA 1
ATOM 695 C C . LYS A 1 89 ? -3.214 16.007 -12.856 1.00 66.19 89 LYS A C 1
ATOM 697 O O . LYS A 1 89 ? -2.145 16.574 -12.636 1.00 66.19 89 LYS A O 1
ATOM 702 N N . ALA A 1 90 ? -4.302 16.226 -12.115 1.00 63.88 90 ALA A N 1
ATOM 703 C CA . ALA A 1 90 ? -4.288 17.056 -10.915 1.00 63.88 90 ALA A CA 1
ATOM 704 C C . ALA A 1 90 ? -3.456 16.408 -9.793 1.00 63.88 90 ALA A C 1
ATOM 706 O O . ALA A 1 90 ? -2.599 17.067 -9.210 1.00 63.88 90 ALA A O 1
ATOM 707 N N . GLY A 1 91 ? -3.641 15.108 -9.540 1.00 61.09 91 GLY A N 1
ATOM 708 C CA . GLY A 1 91 ? -2.872 14.340 -8.559 1.00 61.09 91 GLY A CA 1
ATOM 709 C C . GLY A 1 91 ? -1.374 14.332 -8.857 1.00 61.09 91 GLY A C 1
ATOM 710 O O . GLY A 1 91 ? -0.579 14.611 -7.960 1.00 61.09 91 GLY A O 1
ATOM 711 N N . SER A 1 92 ? -0.986 14.150 -10.124 1.00 63.28 92 SER A N 1
ATOM 712 C CA . SER A 1 92 ? 0.423 14.238 -10.540 1.00 63.28 92 SER A CA 1
ATOM 713 C C . SER A 1 92 ? 1.034 15.629 -10.338 1.00 63.28 92 SER A C 1
ATOM 715 O O . SER A 1 92 ? 2.226 15.738 -10.074 1.00 63.28 92 SER A O 1
ATOM 717 N N . SER A 1 93 ? 0.232 16.698 -10.413 1.00 63.41 93 SER A N 1
ATOM 718 C CA . SER A 1 93 ? 0.700 18.064 -10.141 1.00 63.41 93 SER A CA 1
ATOM 719 C C . SER A 1 93 ? 0.818 18.370 -8.644 1.00 63.41 93 SER A C 1
ATOM 721 O O . SER A 1 93 ? 1.659 19.181 -8.268 1.00 63.41 93 SER A O 1
ATOM 723 N N . PHE A 1 94 ? -0.019 17.758 -7.797 1.00 61.31 94 PHE A N 1
ATOM 724 C CA . PHE A 1 94 ? -0.025 17.980 -6.344 1.00 61.31 94 PHE A CA 1
ATOM 725 C C . PHE A 1 94 ? 0.993 17.117 -5.599 1.00 61.31 94 PHE A C 1
ATOM 727 O O . PHE A 1 94 ? 1.670 17.606 -4.699 1.00 61.31 94 PHE A O 1
ATOM 734 N N . PHE A 1 95 ? 1.096 15.836 -5.953 1.00 56.69 95 PHE A N 1
ATOM 735 C CA . PHE A 1 95 ? 2.051 14.915 -5.336 1.00 56.69 95 PHE A CA 1
ATOM 736 C C . PHE A 1 95 ? 3.411 14.920 -6.045 1.00 56.69 95 PHE A C 1
ATOM 7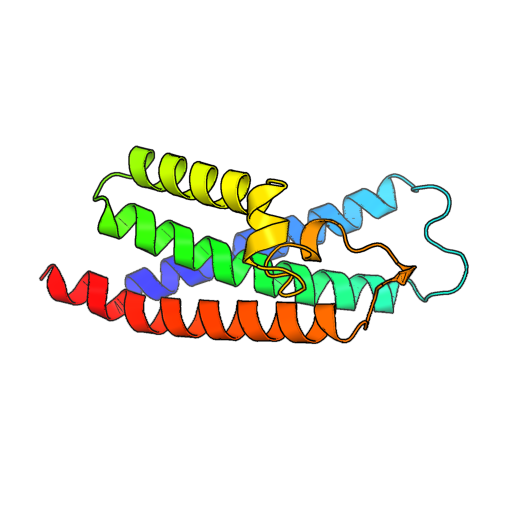38 O O . PHE A 1 95 ? 4.400 14.472 -5.466 1.00 56.69 95 PHE A O 1
ATOM 745 N N . GLY A 1 96 ? 3.505 15.487 -7.253 1.00 57.03 96 GLY A N 1
ATOM 746 C CA . GLY A 1 96 ? 4.762 15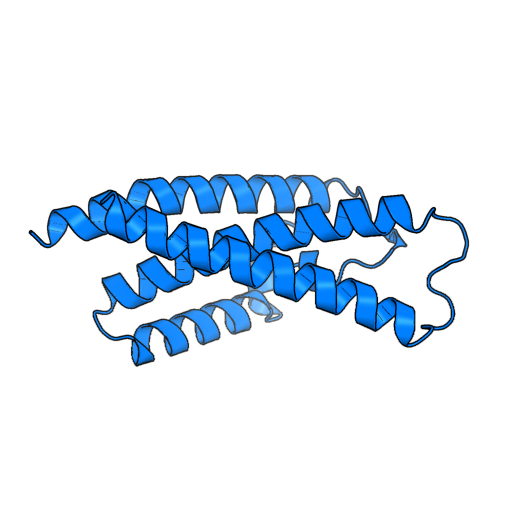.592 -7.989 1.00 57.03 96 GLY A CA 1
ATOM 747 C C . GLY A 1 96 ? 5.487 14.245 -8.082 1.00 57.03 96 GLY A C 1
ATOM 748 O O . GLY A 1 96 ? 4.876 13.190 -8.226 1.00 57.03 96 GLY A O 1
ATOM 749 N N . ASN A 1 97 ? 6.811 14.286 -7.936 1.00 53.22 97 ASN A N 1
ATOM 750 C CA . ASN A 1 97 ? 7.713 13.132 -7.982 1.00 53.22 97 ASN A CA 1
ATOM 751 C C . ASN A 1 97 ? 7.529 12.126 -6.816 1.00 53.22 97 ASN A C 1
ATOM 753 O O . ASN A 1 97 ? 8.229 11.114 -6.760 1.00 53.22 97 ASN A O 1
ATOM 757 N N . LEU A 1 98 ? 6.613 12.382 -5.867 1.00 52.69 98 LEU A N 1
ATOM 758 C CA . LEU A 1 98 ? 6.220 11.419 -4.834 1.00 52.69 98 LEU A CA 1
ATOM 759 C C . LEU A 1 98 ? 5.301 10.385 -5.476 1.00 52.69 98 LEU A C 1
ATOM 761 O O . LEU A 1 98 ? 4.076 10.418 -5.348 1.00 52.69 98 LEU A O 1
ATOM 765 N N . GLY A 1 99 ? 5.928 9.459 -6.193 1.00 51.53 99 GLY A N 1
ATOM 766 C CA . GLY A 1 99 ? 5.295 8.340 -6.867 1.00 51.53 99 GLY A CA 1
ATOM 767 C C . GLY A 1 99 ? 4.718 7.312 -5.900 1.00 51.53 99 GLY A C 1
ATOM 768 O O . GLY A 1 99 ? 5.029 6.141 -6.035 1.00 51.53 99 GLY A O 1
ATOM 769 N N . LEU A 1 100 ? 3.835 7.704 -4.977 1.00 49.69 100 LEU A N 1
ATOM 770 C CA . LEU A 1 100 ? 3.012 6.775 -4.191 1.00 49.69 100 LEU A CA 1
ATOM 771 C C . LEU A 1 100 ? 2.214 5.813 -5.102 1.00 49.69 100 LEU A C 1
ATOM 773 O O . LEU A 1 100 ? 1.857 4.725 -4.658 1.00 49.69 100 LEU A O 1
ATOM 777 N N . PHE A 1 101 ? 2.008 6.177 -6.383 1.00 52.03 101 PHE A N 1
ATOM 778 C CA . PHE A 1 101 ? 1.312 5.373 -7.406 1.00 52.03 101 PHE A CA 1
ATOM 779 C C . PHE A 1 101 ? 2.073 5.142 -8.713 1.00 52.03 101 PHE A C 1
ATOM 781 O O . PHE A 1 101 ? 1.589 4.390 -9.558 1.00 52.03 101 PHE A O 1
ATOM 788 N N . SER A 1 102 ? 3.274 5.707 -8.879 1.00 46.41 102 SER A N 1
ATOM 789 C CA . SER A 1 102 ? 4.076 5.481 -10.098 1.00 46.41 102 SER A CA 1
ATOM 790 C C . SER A 1 102 ? 4.587 4.030 -10.207 1.00 46.41 102 SER A C 1
ATOM 792 O O . SER A 1 102 ? 5.101 3.604 -11.234 1.00 46.41 102 SER A O 1
ATOM 794 N N . PHE A 1 103 ? 4.383 3.222 -9.161 1.00 49.25 103 PHE A N 1
ATOM 795 C CA . PHE A 1 103 ? 4.713 1.797 -9.132 1.00 49.25 103 PHE A CA 1
ATOM 796 C C . PHE A 1 103 ? 3.874 0.927 -10.070 1.00 49.25 103 PHE A C 1
ATOM 798 O O . PHE A 1 103 ? 4.369 -0.106 -10.513 1.00 49.25 103 PHE A O 1
ATOM 805 N N . SER A 1 104 ? 2.633 1.318 -10.396 1.00 45.78 104 SER A N 1
ATOM 806 C CA . SER A 1 104 ? 1.781 0.520 -11.302 1.00 45.78 104 SER A CA 1
ATOM 807 C C . SER A 1 104 ? 2.245 0.546 -12.762 1.00 45.78 104 SER A C 1
ATOM 809 O O . SER A 1 104 ? 1.876 -0.344 -13.521 1.00 45.78 104 SER A O 1
ATOM 811 N N . PHE A 1 105 ? 3.073 1.520 -13.149 1.00 44.44 105 PHE A N 1
ATOM 812 C CA . PHE A 1 105 ? 3.541 1.707 -14.525 1.00 44.44 105 PHE A CA 1
ATOM 813 C C . PHE A 1 105 ? 5.067 1.702 -14.613 1.00 44.44 105 PHE A C 1
ATOM 815 O O . PHE A 1 105 ? 5.635 2.469 -15.381 1.00 44.44 105 PHE A O 1
ATOM 822 N N . CYS A 1 106 ? 5.743 0.885 -13.796 1.00 48.78 106 CYS A N 1
ATOM 823 C CA . CYS A 1 106 ? 7.203 0.851 -13.781 1.00 48.78 106 CYS A CA 1
ATOM 824 C C . CYS A 1 106 ? 7.749 0.435 -15.158 1.00 48.78 106 CYS A C 1
ATOM 826 O O . CYS A 1 106 ? 7.833 -0.751 -15.478 1.00 48.78 106 CYS A O 1
ATOM 828 N N . GLU A 1 107 ? 8.129 1.422 -15.966 1.00 50.47 107 GLU A N 1
ATOM 829 C CA . GLU A 1 107 ? 8.901 1.208 -17.180 1.00 50.47 107 GLU A CA 1
ATOM 830 C C . GLU A 1 107 ? 10.291 0.675 -16.796 1.00 50.47 107 GLU A C 1
ATOM 832 O O . GLU A 1 107 ? 10.904 1.200 -15.857 1.00 50.47 107 GLU A O 1
ATOM 837 N N . PRO A 1 108 ? 10.817 -0.343 -17.509 1.00 51.75 108 PRO A N 1
ATOM 838 C CA . PRO A 1 108 ? 12.109 -0.963 -17.217 1.00 51.75 108 PRO A CA 1
ATOM 839 C C . PRO A 1 108 ? 13.284 0.024 -17.089 1.00 51.75 108 PRO A C 1
ATOM 841 O O . PRO A 1 108 ? 14.259 -0.235 -16.389 1.00 51.75 108 PRO A O 1
ATOM 844 N N . THR A 1 1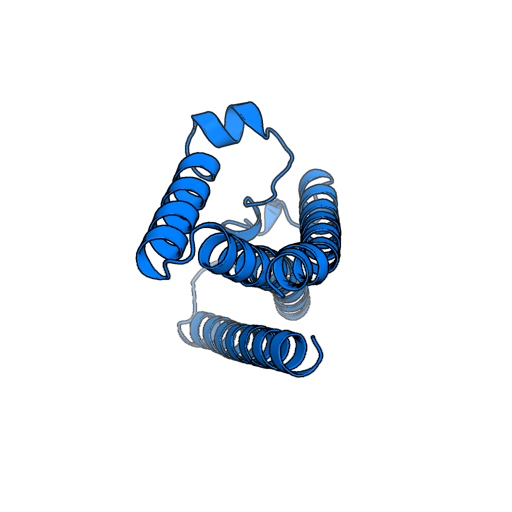09 ? 13.183 1.167 -17.765 1.00 50.28 109 THR A N 1
ATOM 845 C CA . THR A 1 109 ? 14.211 2.209 -17.897 1.00 50.28 109 THR A CA 1
ATOM 846 C C . THR A 1 109 ? 14.267 3.190 -16.721 1.00 50.28 109 THR A C 1
ATOM 848 O O . THR A 1 109 ? 15.251 3.912 -16.589 1.00 50.28 109 THR A O 1
ATOM 851 N N . GLN A 1 110 ? 13.246 3.219 -15.857 1.00 53.69 110 GLN A N 1
ATOM 852 C CA . GLN A 1 110 ? 13.156 4.103 -14.681 1.00 53.69 110 GLN A CA 1
ATOM 853 C C . GLN A 1 110 ? 13.357 3.340 -13.353 1.00 53.69 110 GLN A C 1
ATOM 855 O O . GLN A 1 110 ? 13.243 3.932 -12.270 1.00 53.69 110 GLN A O 1
ATOM 860 N N . LEU A 1 111 ? 13.663 2.031 -13.425 1.00 54.47 111 LEU A N 1
ATOM 861 C CA . LEU A 1 111 ? 14.028 1.199 -12.275 1.00 54.47 111 LEU A CA 1
ATOM 862 C C . LEU A 1 111 ? 15.243 1.814 -11.565 1.00 54.47 111 LEU A C 1
ATOM 864 O O . LEU A 1 111 ? 16.262 2.078 -12.191 1.00 54.47 111 LEU A O 1
ATOM 868 N N . MET A 1 112 ? 15.140 1.997 -10.246 1.00 56.03 112 MET A N 1
ATOM 869 C CA . MET A 1 112 ? 16.174 2.605 -9.389 1.00 56.03 112 MET A CA 1
ATOM 870 C C . MET A 1 112 ? 16.413 4.113 -9.564 1.00 56.03 112 MET A C 1
ATOM 872 O O . MET A 1 112 ? 17.395 4.633 -9.039 1.00 56.03 112 MET A O 1
ATOM 876 N N . SER A 1 113 ? 15.503 4.846 -10.210 1.00 61.38 113 SER A N 1
ATOM 877 C CA . SER A 1 113 ? 15.492 6.311 -10.090 1.00 61.38 113 SER A CA 1
ATOM 878 C C . SER A 1 113 ? 15.271 6.740 -8.630 1.00 61.38 113 SER A C 1
ATOM 880 O O . SER A 1 113 ? 14.574 6.065 -7.865 1.00 61.38 113 SER A O 1
ATOM 882 N N . GLU A 1 114 ? 15.843 7.879 -8.225 1.00 59.97 114 GLU A N 1
ATOM 883 C CA . GLU A 1 114 ? 15.692 8.412 -6.860 1.00 59.97 114 GLU A CA 1
ATOM 884 C C . GLU A 1 114 ? 14.211 8.519 -6.462 1.00 59.97 114 GLU A C 1
ATOM 886 O O . GLU A 1 114 ? 13.817 8.101 -5.372 1.00 59.97 114 GLU A O 1
ATOM 891 N N . SER A 1 115 ? 13.357 8.952 -7.391 1.00 65.00 115 SER A N 1
ATOM 892 C CA . SER A 1 115 ? 11.904 9.033 -7.225 1.00 65.00 115 SER A CA 1
ATOM 893 C C . SER A 1 115 ? 11.247 7.706 -6.848 1.00 65.00 115 SER A C 1
ATOM 895 O O . SER A 1 115 ? 10.323 7.681 -6.033 1.00 65.00 115 SER A O 1
ATOM 897 N N . TRP A 1 116 ? 11.713 6.596 -7.426 1.00 65.50 116 TRP A N 1
ATOM 898 C CA . TRP A 1 116 ? 11.183 5.258 -7.162 1.00 65.50 116 TRP A CA 1
ATOM 899 C C . TRP A 1 116 ? 11.529 4.795 -5.743 1.00 65.50 116 TRP A C 1
ATOM 901 O O . TRP A 1 116 ? 10.682 4.254 -5.028 1.00 65.50 116 TRP A O 1
ATOM 911 N N . ILE A 1 117 ? 12.753 5.065 -5.284 1.00 68.31 117 ILE A N 1
ATOM 912 C CA . ILE A 1 117 ? 13.165 4.735 -3.913 1.00 68.31 117 ILE A CA 1
ATOM 913 C C . ILE A 1 117 ? 12.351 5.567 -2.915 1.00 68.31 117 ILE A C 1
ATOM 915 O O . ILE A 1 117 ? 11.785 5.009 -1.969 1.00 68.31 117 ILE A O 1
ATOM 919 N N . TYR A 1 118 ? 12.214 6.875 -3.160 1.00 69.62 118 TYR A N 1
ATOM 920 C CA . TYR A 1 118 ? 11.420 7.761 -2.308 1.00 69.62 118 TYR A CA 1
ATOM 921 C C . TYR A 1 118 ? 9.944 7.361 -2.267 1.00 69.62 118 TYR A C 1
ATOM 923 O O . TYR A 1 118 ? 9.373 7.271 -1.181 1.00 69.62 118 TYR A O 1
ATOM 931 N N . GLY A 1 119 ? 9.328 7.054 -3.411 1.00 69.81 119 GLY A N 1
ATOM 932 C CA . GLY A 1 119 ? 7.938 6.597 -3.462 1.00 69.81 119 GLY A CA 1
ATOM 933 C C . GLY A 1 119 ? 7.718 5.311 -2.661 1.00 69.81 119 GLY A C 1
ATOM 934 O O . GLY A 1 119 ? 6.730 5.195 -1.933 1.00 69.81 119 GLY A O 1
ATOM 935 N N . THR A 1 120 ? 8.668 4.371 -2.734 1.00 69.75 120 THR A N 1
ATOM 936 C CA . THR A 1 120 ? 8.566 3.075 -2.054 1.00 69.75 120 THR A CA 1
ATOM 937 C C . THR A 1 120 ? 8.650 3.313 -0.558 1.00 69.75 120 THR A C 1
ATOM 939 O O . THR A 1 120 ? 7.759 2.908 0.189 1.00 69.75 120 THR A O 1
ATOM 942 N N . LEU A 1 121 ? 9.667 4.059 -0.125 1.00 73.56 121 LEU A N 1
ATOM 943 C CA . LEU A 1 121 ? 9.874 4.413 1.273 1.00 73.56 121 LEU A CA 1
ATOM 944 C C . LEU A 1 121 ? 8.649 5.132 1.861 1.00 73.56 121 LEU A C 1
ATOM 946 O O . LEU A 1 121 ? 8.162 4.754 2.926 1.00 73.56 121 LEU A O 1
ATOM 950 N N . VAL A 1 122 ? 8.106 6.121 1.147 1.00 76.50 122 VAL A N 1
ATOM 951 C CA . VAL A 1 122 ? 6.922 6.875 1.580 1.00 76.50 122 VAL A CA 1
ATOM 952 C C . VAL A 1 122 ? 5.694 5.970 1.670 1.00 76.50 122 VAL A C 1
ATOM 954 O O . VAL A 1 122 ? 4.960 6.071 2.651 1.00 76.50 122 VAL A O 1
ATOM 957 N N . SER A 1 123 ? 5.482 5.049 0.723 1.00 74.38 123 SER A N 1
ATOM 958 C CA . SER A 1 123 ? 4.361 4.095 0.780 1.00 74.38 123 SER A CA 1
ATOM 959 C C . SER A 1 123 ? 4.432 3.176 2.006 1.00 74.38 123 SER A C 1
ATOM 961 O O . SER A 1 123 ? 3.426 2.963 2.688 1.00 74.38 123 SER A O 1
ATOM 963 N N . PHE A 1 124 ? 5.633 2.708 2.355 1.00 77.81 124 PHE A N 1
ATOM 964 C CA . PHE A 1 124 ? 5.869 1.889 3.542 1.00 77.81 124 PHE A CA 1
ATOM 965 C C . PHE A 1 124 ? 5.666 2.681 4.836 1.00 77.81 124 PHE A C 1
ATOM 967 O O . PHE A 1 124 ? 4.968 2.210 5.738 1.00 77.81 124 PHE A O 1
ATOM 974 N N . ILE A 1 125 ? 6.229 3.891 4.924 1.00 81.44 125 ILE A N 1
ATOM 975 C CA . ILE A 1 125 ? 6.086 4.770 6.095 1.00 81.44 125 ILE A CA 1
ATOM 976 C C . ILE A 1 125 ? 4.617 5.166 6.288 1.00 81.44 125 ILE A C 1
ATOM 978 O O . ILE A 1 125 ? 4.094 5.066 7.398 1.00 81.44 125 ILE A O 1
ATOM 982 N N . ALA A 1 126 ? 3.924 5.553 5.215 1.00 81.44 126 ALA A N 1
ATOM 983 C CA . ALA A 1 126 ? 2.502 5.878 5.252 1.00 81.44 126 ALA A CA 1
ATOM 984 C C . ALA A 1 126 ? 1.666 4.664 5.680 1.00 81.44 126 ALA A C 1
ATOM 986 O O . ALA A 1 126 ? 0.793 4.789 6.539 1.00 81.44 126 ALA A O 1
ATOM 987 N N . GLY A 1 127 ? 1.968 3.473 5.156 1.00 80.81 127 GLY A N 1
ATOM 988 C CA . GLY A 1 127 ? 1.317 2.234 5.572 1.00 80.81 127 GLY A CA 1
ATOM 989 C C . GLY A 1 127 ? 1.541 1.905 7.053 1.00 80.81 127 GLY A C 1
ATOM 990 O O . GLY A 1 127 ? 0.593 1.531 7.741 1.00 80.81 127 GLY A O 1
ATOM 991 N N . LEU A 1 128 ? 2.760 2.085 7.576 1.00 82.81 128 LEU A N 1
ATOM 992 C CA . LEU A 1 128 ? 3.068 1.915 9.004 1.00 82.81 128 LEU A CA 1
ATOM 993 C C . LEU A 1 128 ? 2.314 2.921 9.880 1.00 82.81 128 LEU A C 1
ATOM 995 O O . LEU A 1 128 ? 1.741 2.539 10.903 1.00 82.81 128 LEU A O 1
ATOM 999 N N . PHE A 1 129 ? 2.271 4.187 9.466 1.00 84.50 129 PHE A N 1
ATOM 1000 C CA . PHE A 1 129 ? 1.513 5.222 10.163 1.00 84.50 129 PHE A CA 1
ATOM 1001 C C . PHE A 1 129 ? 0.020 4.874 10.212 1.00 84.50 129 PHE A C 1
ATOM 1003 O O . PHE A 1 129 ? -0.588 4.871 11.283 1.00 84.50 129 PHE A O 1
ATOM 1010 N N . LEU A 1 130 ? -0.563 4.486 9.076 1.00 82.12 130 LEU A N 1
ATOM 1011 C CA . LEU A 1 130 ? -1.954 4.045 9.003 1.00 82.12 130 LEU A CA 1
ATOM 1012 C C . LEU A 1 130 ? -2.204 2.802 9.871 1.00 82.12 130 LEU A C 1
ATOM 1014 O O . LEU A 1 130 ? -3.204 2.747 10.588 1.00 82.12 130 LEU A O 1
ATOM 1018 N N . PHE A 1 131 ? -1.279 1.840 9.891 1.00 80.56 131 PHE A N 1
ATOM 1019 C CA . PHE A 1 131 ? -1.371 0.669 10.763 1.00 80.56 131 PHE A CA 1
ATOM 1020 C C . PHE A 1 131 ? -1.370 1.044 12.251 1.00 80.56 131 PHE A C 1
ATOM 1022 O O . PHE A 1 131 ? -2.112 0.447 13.029 1.00 80.56 131 PHE A O 1
ATOM 1029 N N . ALA A 1 132 ? -0.594 2.055 12.652 1.00 81.38 132 ALA A N 1
ATOM 1030 C CA . ALA A 1 132 ? -0.581 2.578 14.020 1.00 81.38 132 ALA A CA 1
ATOM 1031 C C . ALA A 1 132 ? -1.858 3.366 14.376 1.00 81.38 132 ALA A C 1
ATOM 1033 O O . ALA A 1 132 ? -2.304 3.341 15.526 1.00 81.38 132 ALA A O 1
ATOM 1034 N N . VAL A 1 133 ? -2.494 4.017 13.398 1.00 81.62 133 VAL A N 1
ATOM 1035 C CA . VAL A 1 133 ? -3.780 4.723 13.563 1.00 81.62 133 VAL A CA 1
ATOM 1036 C C . VAL A 1 133 ? -4.969 3.751 13.601 1.00 81.62 133 VAL A C 1
ATOM 1038 O O . VAL A 1 133 ? -5.977 4.007 14.270 1.00 81.62 133 VAL A O 1
ATOM 1041 N N . LEU A 1 134 ? -4.857 2.595 12.947 1.00 77.56 134 LEU A N 1
ATOM 1042 C CA . LEU A 1 134 ? -5.876 1.545 12.917 1.00 77.56 134 LEU A CA 1
ATOM 1043 C C . LEU A 1 134 ? -6.374 1.129 14.323 1.00 77.56 134 LEU A C 1
ATOM 1045 O O . LEU A 1 134 ? -7.586 1.137 14.541 1.00 77.56 134 LEU A O 1
ATOM 1049 N N . PRO A 1 135 ? -5.525 0.839 15.332 1.00 71.12 135 PRO A N 1
ATOM 1050 C CA . PRO A 1 135 ? -6.001 0.550 16.679 1.00 71.12 135 PRO A CA 1
ATOM 1051 C C . PRO A 1 135 ? -6.667 1.747 17.361 1.00 71.12 135 PRO A C 1
ATOM 1053 O O . PRO A 1 135 ? -7.598 1.541 18.136 1.00 71.12 135 PRO A O 1
ATOM 1056 N N . MET A 1 136 ? -6.246 2.983 17.075 1.00 73.25 136 MET A N 1
ATOM 1057 C CA . MET A 1 136 ? -6.842 4.188 17.668 1.00 73.25 136 MET A CA 1
ATOM 1058 C C . MET A 1 136 ? -8.256 4.437 17.131 1.00 73.25 136 MET A C 1
ATOM 1060 O O . MET A 1 136 ? -9.176 4.698 17.908 1.00 73.25 136 MET A O 1
ATOM 1064 N N . THR A 1 137 ? -8.458 4.272 15.821 1.00 68.00 137 THR A N 1
ATOM 1065 C CA . THR A 1 137 ? -9.788 4.379 15.189 1.00 68.00 137 THR A CA 1
ATOM 1066 C C . THR A 1 137 ? -10.741 3.265 15.628 1.00 68.00 137 THR A C 1
ATOM 1068 O O . THR A 1 137 ? -11.959 3.440 15.585 1.00 68.00 137 THR A O 1
ATOM 1071 N N . LEU A 1 138 ? -10.219 2.114 16.056 1.00 66.38 138 LEU A N 1
ATOM 1072 C CA . LEU A 1 138 ? -11.011 1.022 16.625 1.00 66.38 138 LEU A CA 1
ATOM 1073 C C . LEU A 1 138 ? -11.259 1.191 18.130 1.00 66.38 138 LEU A C 1
ATOM 1075 O O . LEU A 1 138 ? -12.330 0.828 18.599 1.00 66.38 138 LEU A O 1
ATOM 1079 N N . LYS A 1 139 ? -10.308 1.751 18.888 1.00 61.53 139 LYS A N 1
ATOM 1080 C CA . LYS A 1 139 ? -10.444 1.967 20.338 1.00 61.53 139 LYS A CA 1
ATOM 1081 C C . LYS A 1 139 ? -11.432 3.083 20.665 1.00 61.53 139 LYS A C 1
ATOM 1083 O O . LYS A 1 139 ? -12.170 2.954 21.624 1.00 61.53 139 LYS A O 1
ATOM 1088 N N . LYS A 1 140 ? -11.516 4.128 19.836 1.00 57.59 140 LYS A N 1
ATOM 1089 C CA . LYS A 1 140 ? -12.507 5.214 19.981 1.00 57.59 140 LYS A CA 1
ATOM 1090 C C . LYS A 1 140 ? -13.966 4.759 19.753 1.00 57.59 140 LYS A C 1
ATOM 1092 O O . LYS A 1 140 ? -14.866 5.590 19.752 1.00 57.59 140 LYS A O 1
ATOM 1097 N N . ARG A 1 141 ? -14.180 3.464 19.484 1.00 50.91 141 ARG A N 1
ATOM 1098 C CA . ARG A 1 141 ? -15.471 2.829 19.190 1.00 50.91 141 ARG A CA 1
ATOM 1099 C C . ARG A 1 141 ? -15.947 1.825 20.246 1.00 50.91 141 ARG A C 1
ATOM 1101 O O . ARG A 1 141 ? -17.061 1.331 20.087 1.00 50.91 141 ARG A O 1
ATOM 1108 N N . GLY A 1 142 ? -15.125 1.495 21.243 1.00 46.38 142 GLY A N 1
ATOM 1109 C CA . GLY A 1 142 ? -15.544 0.748 22.435 1.00 46.38 142 GLY A CA 1
ATOM 1110 C C . GLY A 1 142 ? -15.700 1.705 23.599 1.00 46.38 142 GLY A C 1
ATOM 1111 O O . GLY A 1 142 ? -16.659 1.511 24.368 1.00 46.38 142 GLY A O 1
#